Protein AF-A0A7S3NLR6-F1 (afdb_monomer)

Nearest PDB structures (foldseek):
  8ram-assembly1_Z  TM=8.631E-01  e=6.531E-04  Saccharomyces cerevisiae
  5ohq-assembly1_A  TM=8.967E-01  e=1.302E-03  Homo sapiens
  4s3o-assembly2_C  TM=7.676E-01  e=5.511E-03  Homo sapiens
  7u32-assembly1_K  TM=2.878E-01  e=2.816E-02  Visna/maedi virus EV1 KV1772
  7u32-assembly1_A  TM=2.995E-01  e=1.849E-01  Visna/maedi virus EV1 KV1772

Organism: NCBI:txid44058

Mean predicted aligned error: 12.24 Å

Radius of gyration: 26.41 Å; Cα contacts (8 Å, |Δi|>4): 236; chains: 1; bounding box: 63×28×73 Å

Structure (mmCIF, N/CA/C/O backbone):
data_AF-A0A7S3NLR6-F1
#
_entry.id   AF-A0A7S3NLR6-F1
#
loop_
_atom_site.group_PDB
_atom_site.id
_atom_site.type_symbol
_atom_site.label_atom_id
_atom_site.label_alt_id
_atom_site.label_comp_id
_atom_site.label_asym_id
_atom_site.label_entity_id
_atom_site.label_seq_id
_atom_site.pdbx_PDB_ins_code
_atom_site.Cartn_x
_atom_site.Cartn_y
_atom_site.Cartn_z
_atom_site.occupancy
_atom_site.B_iso_or_equiv
_atom_site.auth_seq_id
_atom_site.auth_comp_id
_atom_site.auth_asym_id
_atom_site.auth_atom_id
_atom_site.pdbx_PDB_model_num
ATOM 1 N N . MET A 1 1 ? -43.670 14.867 8.194 1.00 34.81 1 MET A N 1
ATOM 2 C CA . MET A 1 1 ? -43.257 13.498 7.807 1.00 34.81 1 MET A CA 1
ATOM 3 C C . MET A 1 1 ? -41.740 13.479 7.695 1.00 34.81 1 MET A C 1
ATOM 5 O O . MET A 1 1 ? -41.165 14.482 7.295 1.00 34.81 1 MET A O 1
ATOM 9 N N . LYS A 1 2 ? -41.115 12.433 8.242 1.00 35.78 2 LYS A N 1
ATOM 10 C CA . LYS A 1 2 ? -39.740 12.424 8.762 1.00 35.78 2 LYS A CA 1
ATOM 11 C C . LYS A 1 2 ? -38.680 12.646 7.671 1.00 35.78 2 LYS A C 1
ATOM 13 O O . LYS A 1 2 ? -38.666 11.943 6.669 1.00 35.78 2 LYS A O 1
ATOM 18 N N . ARG A 1 3 ? -37.782 13.602 7.933 1.00 38.69 3 ARG A N 1
ATOM 19 C CA . ARG A 1 3 ? -36.455 13.731 7.317 1.00 38.69 3 ARG A CA 1
ATOM 20 C C . ARG A 1 3 ? -35.653 12.487 7.718 1.00 38.69 3 ARG A C 1
ATOM 22 O O . ARG A 1 3 ? -35.500 12.241 8.912 1.00 38.69 3 ARG A O 1
ATOM 29 N N . CYS A 1 4 ? -35.220 11.683 6.752 1.00 33.06 4 CYS A N 1
ATOM 30 C CA . CYS A 1 4 ? -34.272 10.596 6.983 1.00 33.06 4 CYS A CA 1
ATOM 31 C C . CYS A 1 4 ? -32.870 11.201 6.860 1.00 33.06 4 CYS A C 1
ATOM 33 O O . CYS A 1 4 ? -32.464 11.594 5.768 1.00 33.06 4 CYS A O 1
ATOM 35 N N . GLY A 1 5 ? -32.206 11.390 8.001 1.00 37.22 5 GLY A N 1
ATOM 36 C CA . GLY A 1 5 ? -30.843 11.897 8.077 1.00 37.22 5 GLY A CA 1
ATOM 37 C C . GLY A 1 5 ? -29.868 10.838 7.583 1.00 37.22 5 GLY A C 1
ATOM 38 O O . GLY A 1 5 ? -29.591 9.875 8.290 1.00 37.22 5 GLY A O 1
ATOM 39 N N . ILE A 1 6 ? -29.367 11.036 6.370 1.00 37.72 6 ILE A N 1
ATOM 40 C CA . ILE A 1 6 ? -28.131 10.423 5.888 1.00 37.72 6 ILE A CA 1
ATOM 41 C C . ILE A 1 6 ? -27.068 11.511 6.057 1.00 37.72 6 ILE A C 1
ATOM 43 O O . ILE A 1 6 ? -26.684 12.171 5.097 1.00 37.72 6 ILE A O 1
ATOM 47 N N . GLU A 1 7 ? -26.699 11.815 7.300 1.00 44.97 7 GLU A N 1
ATOM 48 C CA . GLU A 1 7 ? -25.748 12.888 7.593 1.00 44.97 7 GLU A CA 1
ATOM 49 C C . GLU A 1 7 ? -24.458 12.300 8.194 1.00 44.97 7 GLU A C 1
ATOM 51 O O . GLU A 1 7 ? -24.465 11.541 9.161 1.00 44.97 7 GLU A O 1
ATOM 56 N N . GLU A 1 8 ? -23.347 12.645 7.537 1.00 38.84 8 GLU A N 1
ATOM 57 C CA . GLU A 1 8 ? -21.949 12.636 8.002 1.00 38.84 8 GLU A CA 1
ATOM 58 C C . GLU A 1 8 ? -21.138 11.327 8.040 1.00 38.84 8 GLU A C 1
ATOM 60 O O . GLU A 1 8 ? -19.919 11.395 7.861 1.00 38.84 8 GLU A O 1
ATOM 65 N N . HIS A 1 9 ? -21.738 10.141 8.177 1.00 38.69 9 HIS A N 1
ATOM 66 C CA . HIS A 1 9 ? -20.946 8.907 8.362 1.00 38.69 9 HIS A CA 1
ATOM 67 C C . HIS A 1 9 ? -20.197 8.392 7.109 1.00 38.69 9 HIS A C 1
ATOM 69 O O . HIS A 1 9 ? -19.138 7.775 7.248 1.00 3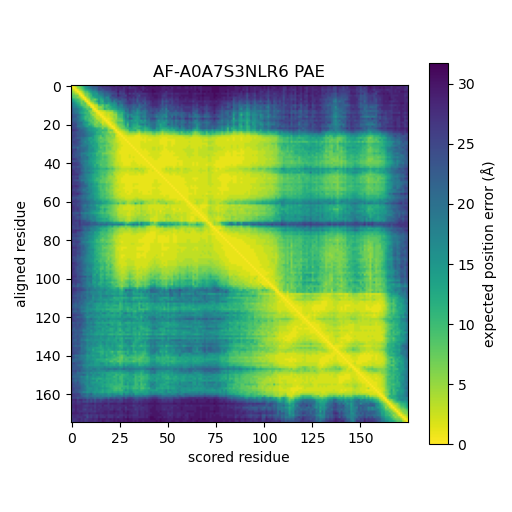8.69 9 HIS A O 1
ATOM 75 N N . ASP A 1 10 ? -20.676 8.697 5.899 1.00 42.94 10 ASP A N 1
ATOM 76 C CA . ASP A 1 10 ? -20.043 8.255 4.641 1.00 42.94 10 ASP A CA 1
ATOM 77 C C . ASP A 1 10 ? -18.891 9.163 4.183 1.00 42.94 10 ASP A C 1
ATOM 79 O O . ASP A 1 10 ? -17.948 8.717 3.524 1.00 42.94 10 ASP A O 1
ATOM 83 N N . ALA A 1 11 ? -18.912 10.444 4.556 1.00 38.03 11 ALA A N 1
ATOM 84 C CA . ALA A 1 11 ? -17.967 11.431 4.035 1.00 38.03 11 ALA A CA 1
ATOM 85 C C . ALA A 1 11 ? -16.527 11.202 4.533 1.00 38.03 11 ALA A C 1
ATOM 87 O O . ALA A 1 11 ? -15.569 11.421 3.789 1.00 38.03 11 ALA A O 1
ATOM 88 N N . VAL A 1 12 ? -16.362 10.727 5.773 1.00 42.94 12 VAL A N 1
ATOM 89 C CA . VAL A 1 12 ? -15.044 10.445 6.372 1.00 42.94 12 VAL A CA 1
ATOM 90 C C . VAL A 1 12 ? -14.410 9.196 5.749 1.00 42.94 12 VAL A C 1
ATOM 92 O O . VAL A 1 12 ? -13.220 9.206 5.423 1.00 42.94 12 VAL A O 1
ATOM 95 N N . SER A 1 13 ? -15.212 8.156 5.503 1.00 48.19 13 SER A N 1
ATOM 96 C CA . SER A 1 13 ? -14.786 6.915 4.844 1.00 48.19 13 SER A CA 1
ATOM 97 C C . SER A 1 13 ? -14.392 7.160 3.387 1.00 48.19 13 SER A C 1
ATOM 99 O O . SER A 1 13 ? -13.323 6.729 2.959 1.00 48.19 13 SER A O 1
ATOM 101 N N . VAL A 1 14 ? -15.186 7.940 2.645 1.00 44.66 14 VAL A N 1
ATOM 102 C CA . VAL A 1 14 ? -14.878 8.313 1.254 1.00 44.66 14 VAL A CA 1
ATOM 103 C C . VAL A 1 14 ? -13.650 9.217 1.168 1.00 44.66 14 VAL A C 1
ATOM 105 O O . VAL A 1 14 ? -12.854 9.066 0.246 1.00 44.66 14 VAL A O 1
ATOM 108 N N . LYS A 1 15 ? -13.439 10.128 2.127 1.00 46.44 15 LYS A N 1
ATOM 109 C CA . LYS A 1 15 ? -12.246 10.988 2.158 1.00 46.44 15 LYS A CA 1
ATOM 110 C C . LYS A 1 15 ? -10.967 10.173 2.355 1.00 46.44 15 LYS A C 1
ATOM 112 O O . LYS A 1 15 ? -9.999 10.393 1.634 1.00 46.44 15 LYS A O 1
ATOM 117 N N . ARG A 1 16 ? -10.976 9.203 3.274 1.00 57.06 16 ARG A N 1
ATOM 118 C CA . ARG A 1 16 ? -9.832 8.308 3.507 1.00 57.06 16 ARG A CA 1
ATOM 119 C C . ARG A 1 16 ? -9.604 7.363 2.327 1.00 57.06 16 ARG A C 1
ATOM 121 O O . ARG A 1 16 ? -8.461 7.164 1.939 1.00 57.06 16 ARG A O 1
ATOM 128 N N . LEU A 1 17 ? -10.674 6.851 1.717 1.00 51.69 17 LEU A N 1
ATOM 129 C CA . LEU A 1 17 ? -10.594 6.031 0.505 1.00 51.69 17 LEU A CA 1
ATOM 130 C C . LEU A 1 17 ? -10.059 6.819 -0.691 1.00 51.69 17 LEU A C 1
ATOM 132 O O . LEU A 1 17 ? -9.190 6.308 -1.377 1.00 51.69 17 LEU A O 1
ATOM 136 N N . LYS A 1 18 ? -10.498 8.066 -0.908 1.00 45.72 18 LYS A N 1
ATOM 137 C CA . LYS A 1 18 ? -9.928 8.947 -1.941 1.00 45.72 18 LYS A CA 1
ATOM 138 C C . LYS A 1 18 ? -8.452 9.216 -1.699 1.00 45.72 18 LYS A C 1
ATOM 140 O O . LYS A 1 18 ? -7.670 9.120 -2.628 1.00 45.72 18 LYS A O 1
ATOM 145 N N . GLN A 1 19 ? -8.071 9.490 -0.456 1.00 53.62 19 GLN A N 1
ATOM 146 C CA . GLN A 1 19 ? -6.683 9.778 -0.113 1.00 53.62 19 GLN A CA 1
ATOM 147 C C . GLN A 1 19 ? -5.784 8.538 -0.250 1.00 53.62 19 GLN A C 1
ATOM 149 O O . GLN A 1 19 ? -4.634 8.670 -0.644 1.00 53.62 19 GLN A O 1
ATOM 154 N N . ILE A 1 20 ? -6.302 7.334 0.012 1.00 55.25 20 ILE A N 1
ATOM 155 C CA . ILE A 1 20 ? -5.611 6.069 -0.278 1.00 55.25 20 ILE A CA 1
ATOM 156 C C . ILE A 1 20 ? -5.536 5.848 -1.796 1.00 55.25 20 ILE A C 1
ATOM 158 O O . ILE A 1 20 ? -4.455 5.607 -2.318 1.00 55.25 20 ILE A O 1
ATOM 162 N N . LEU A 1 21 ? -6.648 6.003 -2.517 1.00 53.03 21 LEU A N 1
ATOM 163 C CA . LEU A 1 21 ? -6.750 5.760 -3.959 1.00 53.03 21 LEU A CA 1
ATOM 164 C C . LEU A 1 21 ? -5.872 6.715 -4.787 1.00 53.03 21 LEU A C 1
ATOM 166 O O . LEU A 1 21 ? -5.204 6.271 -5.712 1.00 53.03 21 LEU A O 1
ATOM 170 N N . GLU A 1 22 ? -5.802 7.994 -4.408 1.00 52.78 22 GLU A N 1
ATOM 171 C CA . GLU A 1 22 ? -4.945 9.003 -5.052 1.00 52.78 22 GLU A CA 1
ATOM 172 C C . GLU A 1 22 ? -3.448 8.662 -4.945 1.00 52.78 22 GLU A C 1
ATOM 174 O O . GLU A 1 22 ? -2.672 9.046 -5.816 1.00 52.78 22 GLU A O 1
ATOM 179 N N . HIS A 1 23 ? -3.035 7.917 -3.913 1.00 61.50 23 HIS A N 1
ATOM 180 C CA . HIS A 1 23 ? -1.649 7.464 -3.755 1.00 61.50 23 HIS A CA 1
ATOM 181 C C . HIS A 1 23 ? -1.399 6.078 -4.368 1.00 61.50 23 HIS A C 1
ATOM 183 O O . HIS A 1 23 ? -0.262 5.794 -4.743 1.00 61.50 23 HIS A O 1
ATOM 189 N N . VAL A 1 24 ? -2.430 5.237 -4.516 1.00 67.81 24 VAL A N 1
ATOM 190 C CA . VAL A 1 24 ? -2.313 3.884 -5.095 1.00 67.81 24 VAL A CA 1
ATOM 191 C C . VAL A 1 24 ? -1.845 3.939 -6.550 1.00 67.81 24 VAL A C 1
ATOM 193 O O . VAL A 1 24 ? -0.915 3.220 -6.910 1.00 67.81 24 VAL A O 1
ATOM 196 N N . ASP A 1 25 ? -2.387 4.844 -7.367 1.00 75.25 25 ASP A N 1
ATOM 197 C CA . ASP A 1 25 ? -1.976 4.952 -8.776 1.00 75.25 25 ASP A CA 1
ATOM 198 C C . ASP A 1 25 ? -0.495 5.341 -8.925 1.00 75.25 25 ASP A C 1
ATOM 200 O O . ASP A 1 25 ? 0.168 4.923 -9.871 1.00 75.25 25 ASP A O 1
ATOM 204 N N . SER A 1 26 ? 0.056 6.104 -7.973 1.00 83.06 26 SER A N 1
ATOM 205 C CA . SER A 1 26 ? 1.460 6.540 -8.010 1.00 83.06 26 SER A CA 1
ATOM 206 C C . SER A 1 26 ? 2.473 5.451 -7.635 1.00 83.06 26 SER A C 1
ATOM 208 O O . SER A 1 26 ? 3.660 5.593 -7.930 1.00 83.06 26 SER A O 1
ATOM 210 N N . ILE A 1 27 ? 2.015 4.369 -6.998 1.00 91.00 27 ILE A N 1
ATOM 211 C CA . ILE A 1 27 ? 2.860 3.248 -6.560 1.00 91.00 27 ILE A CA 1
ATOM 212 C C . ILE A 1 27 ? 2.636 1.977 -7.385 1.00 91.00 27 ILE A C 1
ATOM 214 O O . ILE A 1 27 ? 3.406 1.026 -7.258 1.00 91.00 27 ILE A O 1
ATOM 218 N N . CYS A 1 28 ? 1.607 1.953 -8.232 1.00 93.06 28 CYS A N 1
ATOM 219 C CA . CYS A 1 28 ? 1.310 0.838 -9.119 1.00 93.06 28 CYS A CA 1
ATOM 220 C C . CYS A 1 28 ? 2.047 0.957 -10.458 1.00 93.06 28 CYS A C 1
ATOM 222 O O . CYS A 1 28 ? 2.151 2.029 -11.051 1.00 93.06 28 CYS A O 1
ATOM 224 N N . CYS A 1 29 ? 2.532 -0.173 -10.963 1.00 94.69 29 CYS A N 1
ATOM 225 C CA . CYS A 1 29 ? 3.150 -0.272 -12.274 1.00 94.69 29 CYS A CA 1
ATOM 226 C C . CYS A 1 29 ? 2.086 -0.055 -13.366 1.00 94.69 29 CYS A C 1
ATOM 228 O O . CYS A 1 29 ? 1.087 -0.778 -13.382 1.00 94.69 29 CYS A O 1
ATOM 230 N N . PRO A 1 30 ? 2.292 0.858 -14.333 1.00 93.38 30 PRO A N 1
ATOM 231 C CA . PRO A 1 30 ? 1.335 1.079 -15.420 1.00 93.38 30 PRO A CA 1
ATOM 232 C C . PRO A 1 30 ? 1.109 -0.136 -16.336 1.00 93.38 30 PRO A C 1
ATOM 234 O O . PRO A 1 30 ? 0.106 -0.178 -17.042 1.00 93.38 30 PRO A O 1
ATOM 237 N N . ILE A 1 31 ? 2.036 -1.104 -16.352 1.00 94.31 31 ILE A N 1
ATOM 238 C CA . ILE A 1 31 ? 1.936 -2.322 -17.173 1.00 94.31 31 ILE A CA 1
ATOM 239 C C . ILE A 1 31 ? 1.090 -3.388 -16.464 1.00 94.31 31 ILE A C 1
ATOM 241 O O . ILE A 1 31 ? 0.180 -3.950 -17.069 1.00 94.31 31 ILE A O 1
ATOM 245 N N . THR A 1 32 ? 1.380 -3.676 -15.193 1.00 93.38 32 THR A N 1
ATOM 246 C CA . THR A 1 32 ? 0.754 -4.790 -14.452 1.00 93.38 32 THR A CA 1
ATOM 247 C C . THR A 1 32 ? -0.395 -4.367 -13.551 1.00 93.38 32 THR A C 1
ATOM 249 O O . THR A 1 32 ? -1.157 -5.217 -13.088 1.00 93.38 32 THR A O 1
ATOM 252 N N . LEU A 1 33 ? -0.526 -3.065 -13.288 1.00 92.31 33 LEU A N 1
ATOM 253 C CA . LEU A 1 33 ? -1.468 -2.490 -12.328 1.00 92.31 33 LEU A CA 1
ATOM 254 C C . LEU A 1 33 ? -1.278 -3.036 -10.900 1.00 92.31 33 LEU A C 1
ATOM 256 O O . LEU A 1 33 ? -2.200 -2.995 -10.090 1.00 92.31 33 LEU A O 1
ATOM 260 N N . GLN A 1 34 ? -0.087 -3.563 -10.597 1.00 92.44 34 GLN A N 1
ATOM 261 C CA . GLN A 1 34 ? 0.310 -4.050 -9.274 1.00 92.44 34 GLN A CA 1
ATOM 262 C C . GLN A 1 34 ? 1.277 -3.069 -8.609 1.00 92.44 34 GLN A C 1
ATOM 264 O O . GLN A 1 34 ? 1.987 -2.339 -9.299 1.00 92.44 34 GLN A O 1
ATOM 269 N N . VAL A 1 35 ? 1.334 -3.075 -7.275 1.00 92.75 35 VAL A N 1
ATOM 270 C CA . VAL A 1 35 ? 2.298 -2.271 -6.505 1.00 92.75 35 VAL A CA 1
ATOM 271 C C . VAL A 1 35 ? 3.727 -2.634 -6.914 1.00 92.75 35 VAL A C 1
ATOM 273 O O . VAL A 1 35 ? 4.090 -3.810 -6.913 1.00 92.75 35 VAL A O 1
ATOM 276 N N . MET A 1 36 ? 4.533 -1.624 -7.243 1.00 95.31 36 MET A N 1
ATOM 277 C CA . MET A 1 36 ? 5.928 -1.802 -7.644 1.00 95.31 36 MET A CA 1
ATOM 278 C C . MET A 1 36 ? 6.791 -2.237 -6.458 1.00 95.31 36 MET A C 1
ATOM 280 O O . MET A 1 36 ? 6.765 -1.623 -5.392 1.00 95.31 36 MET A O 1
ATOM 284 N N . ARG A 1 37 ? 7.608 -3.262 -6.664 1.00 95.56 37 ARG A N 1
ATOM 285 C CA . ARG A 1 37 ? 8.645 -3.721 -5.743 1.00 95.56 37 ARG A CA 1
ATOM 286 C C . ARG A 1 37 ? 9.995 -3.095 -6.067 1.00 95.56 37 ARG A C 1
ATOM 288 O O . ARG A 1 37 ? 10.687 -2.665 -5.144 1.00 95.56 37 ARG A O 1
ATOM 295 N N . ASP A 1 38 ? 10.362 -3.016 -7.345 1.00 97.81 38 ASP A N 1
ATOM 296 C CA . ASP A 1 38 ? 11.586 -2.339 -7.781 1.00 97.81 38 ASP A CA 1
ATOM 297 C C . ASP A 1 38 ? 11.293 -1.260 -8.836 1.00 97.81 38 ASP A C 1
ATOM 299 O O . ASP A 1 38 ? 11.522 -1.456 -10.032 1.00 97.81 38 ASP A O 1
ATOM 303 N N . PRO A 1 39 ? 10.770 -0.097 -8.405 1.00 97.81 39 PRO A N 1
ATOM 304 C CA . PRO A 1 39 ? 10.386 0.967 -9.317 1.00 97.81 39 PRO A CA 1
ATOM 305 C C . PRO A 1 39 ? 11.596 1.550 -10.064 1.00 97.81 39 PRO A C 1
ATOM 307 O O . PRO A 1 39 ? 12.571 2.010 -9.457 1.00 97.81 39 PRO A O 1
ATOM 310 N N . VAL A 1 40 ? 11.506 1.608 -11.392 1.00 98.25 40 VAL A N 1
ATOM 311 C CA . VAL A 1 40 ? 12.506 2.203 -12.292 1.00 98.25 40 VAL A CA 1
ATOM 312 C C . VAL A 1 40 ? 11.874 3.219 -13.232 1.00 98.25 40 VAL A C 1
ATOM 314 O O . VAL A 1 40 ? 10.775 3.010 -13.734 1.00 98.25 40 VAL A O 1
ATOM 317 N N . VAL A 1 41 ? 12.579 4.318 -13.487 1.00 97.38 41 VAL A N 1
ATOM 318 C CA . VAL A 1 41 ? 12.182 5.350 -14.446 1.00 97.38 41 VAL A CA 1
ATOM 319 C C . VAL A 1 41 ? 12.724 5.006 -15.826 1.00 97.38 41 VAL A C 1
ATOM 321 O O . VAL A 1 41 ? 13.944 4.912 -15.994 1.00 97.38 41 VAL A O 1
ATOM 324 N N . LEU A 1 42 ? 11.839 4.891 -16.814 1.00 96.56 42 LEU A N 1
ATOM 325 C CA . LEU A 1 42 ? 12.218 4.856 -18.224 1.00 96.56 42 LEU A CA 1
ATOM 326 C C . LEU A 1 42 ? 12.527 6.280 -18.698 1.00 96.56 42 LEU A C 1
ATOM 328 O O . LEU A 1 42 ? 11.666 7.154 -18.635 1.00 96.56 42 LEU A O 1
ATOM 332 N N . GLN A 1 43 ? 13.748 6.536 -19.170 1.00 95.62 43 GLN A N 1
ATOM 333 C CA . GLN A 1 43 ? 14.151 7.898 -19.554 1.00 95.62 43 GLN A CA 1
ATOM 334 C C . GLN A 1 43 ? 13.347 8.451 -20.741 1.00 95.62 43 GLN A C 1
ATOM 336 O O . GLN A 1 43 ? 13.070 9.647 -20.772 1.00 95.62 43 GLN A O 1
ATOM 341 N N . GLY A 1 44 ? 12.931 7.598 -21.682 1.00 93.06 44 GLY A N 1
ATOM 342 C CA . GLY A 1 44 ? 12.225 8.028 -22.893 1.00 93.06 44 GLY A CA 1
ATOM 343 C C . GLY A 1 44 ? 10.805 8.558 -22.670 1.00 93.06 44 GLY A C 1
ATOM 344 O O . GLY A 1 44 ? 10.291 9.267 -23.527 1.00 93.06 44 GLY A O 1
ATOM 345 N N . ASP A 1 45 ? 10.166 8.261 -21.534 1.00 93.00 45 ASP A N 1
ATOM 346 C CA . ASP A 1 45 ? 8.852 8.831 -21.189 1.00 93.00 45 ASP A CA 1
ATOM 347 C C . ASP A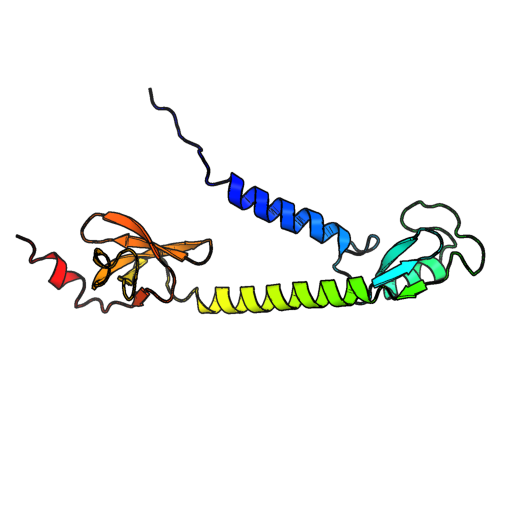 1 45 ? 8.767 9.424 -19.771 1.00 93.00 45 ASP A C 1
ATOM 349 O O . ASP A 1 45 ? 7.743 10.008 -19.405 1.00 93.00 45 ASP A O 1
ATOM 353 N N . GLY A 1 46 ? 9.830 9.295 -18.972 1.00 93.44 46 GLY A N 1
ATOM 354 C CA . GLY A 1 46 ? 9.909 9.792 -17.600 1.00 93.44 46 GLY A CA 1
ATOM 355 C C . GLY A 1 46 ? 8.998 9.062 -16.610 1.00 93.44 46 GLY A C 1
ATOM 356 O O . GLY A 1 46 ? 8.833 9.530 -15.480 1.00 93.44 46 GLY A O 1
ATOM 357 N N . ARG A 1 47 ? 8.380 7.941 -16.998 1.00 94.81 47 ARG A N 1
ATOM 358 C CA . ARG A 1 47 ? 7.453 7.193 -16.141 1.00 94.81 47 ARG A CA 1
ATOM 359 C C . ARG A 1 47 ? 8.156 6.104 -15.365 1.00 94.81 47 ARG A C 1
ATOM 361 O O . ARG A 1 47 ? 9.188 5.581 -15.776 1.00 94.81 47 ARG A O 1
ATOM 368 N N . THR A 1 48 ? 7.567 5.778 -14.218 1.00 96.62 48 THR A N 1
ATOM 369 C CA . THR A 1 48 ? 8.059 4.714 -13.349 1.00 96.62 48 THR A CA 1
ATOM 370 C C . THR A 1 48 ? 7.278 3.427 -13.591 1.00 96.62 48 THR A C 1
ATOM 372 O O . THR A 1 48 ? 6.052 3.457 -13.700 1.00 96.62 48 THR A O 1
ATOM 375 N N . TYR A 1 49 ? 7.997 2.316 -13.671 1.00 97.00 49 TYR A N 1
ATOM 376 C CA . TYR A 1 49 ? 7.475 0.977 -13.908 1.00 97.00 49 TYR A C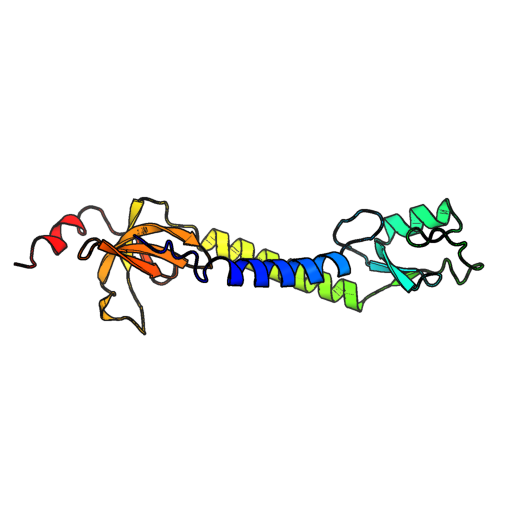A 1
ATOM 377 C C . TYR A 1 49 ? 8.127 -0.012 -12.943 1.00 97.00 49 TYR A C 1
ATOM 379 O O . TYR A 1 49 ? 9.172 0.279 -12.363 1.00 97.00 49 TYR A O 1
ATOM 387 N N . GLU A 1 50 ? 7.542 -1.197 -12.813 1.00 98.12 50 GLU A N 1
ATOM 388 C CA . GLU A 1 50 ? 8.251 -2.346 -12.253 1.00 98.12 50 GLU A CA 1
ATOM 389 C C . GLU A 1 50 ? 9.394 -2.753 -13.190 1.00 98.12 50 GLU A C 1
ATOM 391 O O . GLU A 1 50 ? 9.204 -2.793 -14.412 1.00 98.12 50 GLU A O 1
ATOM 396 N N . ARG A 1 51 ? 10.571 -3.056 -12.628 1.00 98.31 51 ARG A N 1
ATOM 397 C CA . ARG A 1 51 ? 11.782 -3.350 -13.403 1.00 98.31 51 ARG A CA 1
ATOM 398 C C . ARG A 1 51 ? 11.573 -4.506 -14.369 1.00 98.31 51 ARG A C 1
ATOM 400 O O . ARG A 1 51 ? 11.834 -4.353 -15.560 1.00 98.31 51 ARG A O 1
ATOM 407 N N . GLU A 1 52 ? 11.118 -5.644 -13.858 1.00 98.06 52 GLU A N 1
ATOM 408 C CA . GLU A 1 52 ? 11.018 -6.879 -14.644 1.00 98.06 52 GLU A CA 1
ATOM 409 C C . GLU A 1 52 ? 10.083 -6.696 -15.851 1.00 98.06 52 GLU A C 1
ATOM 411 O O . GLU A 1 52 ? 10.385 -7.137 -16.963 1.00 98.06 52 GLU A O 1
ATOM 416 N N . ASP A 1 53 ? 8.979 -5.972 -15.655 1.00 98.06 53 ASP A N 1
ATOM 417 C CA . ASP A 1 53 ? 7.980 -5.724 -16.692 1.00 98.06 53 ASP A CA 1
ATOM 418 C C . ASP A 1 53 ? 8.478 -4.764 -17.773 1.00 98.06 53 ASP A C 1
ATOM 420 O O . ASP A 1 53 ? 8.271 -5.009 -18.968 1.00 98.06 53 ASP A O 1
ATOM 424 N N . ILE A 1 54 ? 9.143 -3.670 -17.382 1.00 97.38 54 ILE A N 1
ATOM 425 C CA . ILE A 1 54 ? 9.638 -2.703 -18.365 1.00 97.38 54 ILE A CA 1
ATOM 426 C C . ILE A 1 54 ? 10.850 -3.236 -19.125 1.00 97.38 54 ILE A C 1
ATOM 428 O O . ILE A 1 54 ? 10.930 -3.022 -20.334 1.00 97.38 54 ILE A O 1
ATOM 432 N N . GLU A 1 55 ? 11.736 -3.994 -18.471 1.00 96.81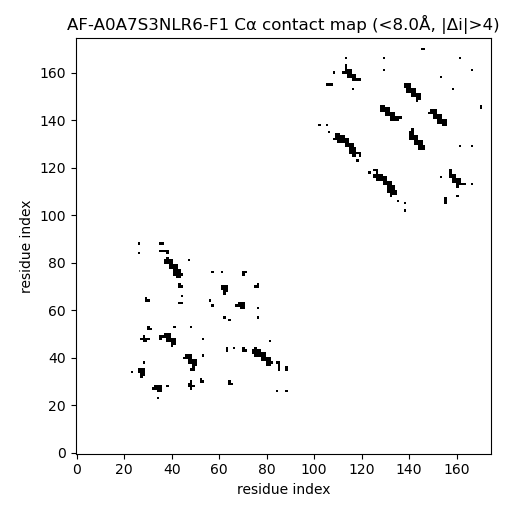 55 GLU A N 1
ATOM 433 C CA . GLU A 1 55 ? 12.853 -4.688 -19.124 1.00 96.81 55 GLU A CA 1
ATOM 434 C C . GLU A 1 55 ? 12.332 -5.682 -20.171 1.00 96.81 55 GLU A C 1
ATOM 436 O O . GLU A 1 55 ? 12.785 -5.683 -21.320 1.00 96.81 55 GLU A O 1
ATOM 441 N N . ALA A 1 56 ? 11.309 -6.470 -19.823 1.00 96.69 56 ALA A N 1
ATOM 442 C CA . ALA A 1 56 ? 10.668 -7.394 -20.755 1.00 96.69 56 ALA A CA 1
ATOM 443 C C . ALA A 1 56 ? 9.973 -6.680 -21.928 1.00 96.69 56 ALA A C 1
ATOM 445 O O . ALA A 1 56 ? 9.932 -7.219 -23.042 1.00 96.69 56 ALA A O 1
ATOM 446 N N . TRP A 1 57 ? 9.416 -5.487 -21.699 1.00 96.00 57 TRP A N 1
ATOM 447 C CA . TRP A 1 57 ? 8.780 -4.685 -22.741 1.00 96.00 57 TRP A CA 1
ATOM 448 C C . TRP A 1 57 ? 9.802 -4.116 -23.726 1.00 96.00 57 TRP A C 1
ATOM 450 O O . TRP A 1 57 ? 9.675 -4.362 -24.929 1.00 96.00 57 TRP A O 1
ATOM 460 N N . ILE A 1 58 ? 10.831 -3.409 -23.242 1.00 94.25 58 ILE A N 1
ATOM 461 C CA . ILE A 1 58 ? 11.822 -2.747 -24.109 1.00 94.25 58 ILE A CA 1
ATOM 462 C C . ILE A 1 58 ? 12.715 -3.743 -24.860 1.00 94.25 58 ILE A C 1
ATOM 464 O O . ILE A 1 58 ? 13.218 -3.433 -25.939 1.00 94.25 58 ILE A O 1
ATOM 468 N N . ALA A 1 59 ? 12.860 -4.970 -24.344 1.00 93.31 59 ALA A N 1
ATOM 469 C CA . ALA A 1 59 ? 13.512 -6.067 -25.058 1.00 93.31 59 ALA A CA 1
ATOM 470 C C . ALA A 1 59 ? 12.730 -6.525 -26.305 1.00 93.31 59 ALA A C 1
ATOM 472 O O . ALA A 1 59 ? 13.311 -7.097 -27.227 1.00 93.31 59 ALA A O 1
ATOM 473 N N . LYS A 1 60 ? 11.409 -6.300 -26.337 1.00 93.06 60 LYS A N 1
ATOM 474 C CA . LYS A 1 60 ? 10.515 -6.728 -27.427 1.00 93.06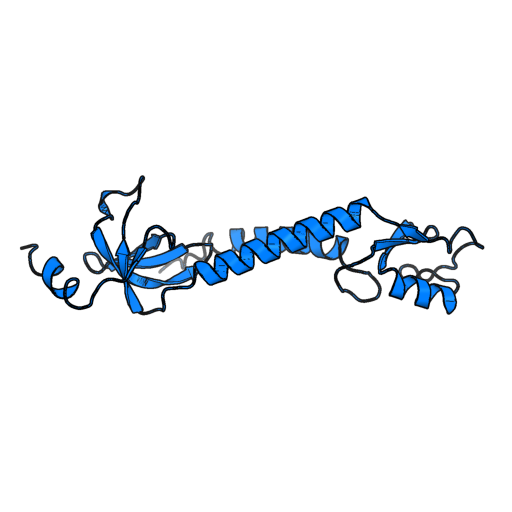 60 LYS A CA 1
ATOM 475 C C . LYS A 1 60 ? 10.046 -5.574 -28.309 1.00 93.06 60 LYS A C 1
ATOM 477 O O . LYS A 1 60 ? 9.691 -5.805 -29.463 1.00 93.06 60 LYS A O 1
ATOM 482 N N . LYS A 1 61 ? 9.972 -4.359 -27.765 1.00 90.94 61 LYS A N 1
ATOM 483 C CA . LYS A 1 61 ? 9.387 -3.180 -28.409 1.00 90.94 61 LYS A CA 1
ATOM 484 C C . LYS A 1 61 ? 10.255 -1.956 -28.156 1.00 90.94 61 LYS A C 1
ATOM 486 O O . LYS A 1 61 ? 10.607 -1.676 -27.020 1.00 90.94 61 LYS A O 1
ATOM 491 N N . ALA A 1 62 ? 10.512 -1.169 -29.192 1.00 88.38 62 ALA A N 1
ATOM 492 C CA . ALA A 1 62 ? 11.212 0.110 -29.073 1.00 88.38 62 ALA A CA 1
ATOM 493 C C . ALA A 1 62 ? 10.245 1.281 -28.804 1.00 88.38 62 ALA A C 1
ATOM 495 O O . ALA A 1 62 ? 10.448 2.374 -29.312 1.00 88.38 62 ALA A O 1
ATOM 496 N N . THR A 1 63 ? 9.162 1.058 -28.054 1.00 93.56 63 THR A N 1
ATOM 497 C CA . THR A 1 63 ? 8.115 2.066 -27.809 1.00 93.56 63 THR A CA 1
ATOM 498 C C . THR A 1 63 ? 7.815 2.203 -26.323 1.00 93.56 63 THR A C 1
ATOM 500 O O . THR A 1 63 ? 7.963 1.237 -25.580 1.00 93.56 63 THR A O 1
ATOM 503 N N . SER A 1 64 ? 7.323 3.354 -25.872 1.00 92.62 64 SER A N 1
ATOM 504 C CA . SER A 1 64 ? 6.793 3.507 -24.512 1.00 92.62 64 SER A CA 1
ATOM 505 C C . SER A 1 64 ? 5.544 2.625 -24.328 1.00 92.62 64 SER A C 1
ATOM 507 O O . SER A 1 64 ? 4.664 2.636 -25.197 1.00 92.62 64 SER A O 1
ATOM 509 N N . PRO A 1 65 ? 5.410 1.885 -23.211 1.00 92.25 65 PRO A N 1
ATOM 510 C CA . PRO A 1 65 ? 4.172 1.178 -22.878 1.00 92.25 65 PRO A CA 1
ATOM 511 C C . PRO A 1 65 ? 2.992 2.118 -22.626 1.00 92.25 65 PRO A C 1
ATOM 513 O O . PRO A 1 65 ? 1.845 1.717 -22.804 1.00 92.25 65 PRO A O 1
ATOM 516 N N . TYR A 1 66 ? 3.268 3.353 -22.200 1.00 90.69 66 TYR A N 1
ATOM 517 C CA . TYR A 1 66 ? 2.241 4.316 -21.824 1.00 90.69 66 TYR A CA 1
ATOM 518 C C . TYR A 1 66 ? 1.773 5.173 -23.000 1.00 90.69 66 TYR A C 1
ATOM 520 O O . TYR A 1 66 ? 0.573 5.339 -23.201 1.00 90.69 66 TYR A O 1
ATOM 528 N N . THR A 1 67 ? 2.704 5.738 -23.774 1.00 89.00 67 THR A N 1
ATOM 529 C CA . THR A 1 67 ? 2.354 6.637 -24.888 1.00 89.00 67 THR A CA 1
ATOM 530 C C . THR A 1 67 ? 2.267 5.919 -26.231 1.00 89.00 67 THR A C 1
ATOM 532 O O . THR A 1 67 ? 1.664 6.447 -27.161 1.00 89.00 67 THR A O 1
ATOM 535 N N . GLY A 1 68 ? 2.885 4.740 -26.363 1.00 91.00 68 GLY A N 1
ATOM 536 C CA . GLY A 1 68 ? 3.031 4.039 -27.641 1.00 91.00 68 GLY A CA 1
ATOM 537 C C . GLY A 1 68 ? 4.010 4.701 -28.618 1.00 91.00 68 GLY A C 1
ATOM 538 O O . GLY A 1 68 ? 4.203 4.176 -29.711 1.00 91.00 68 GLY A O 1
ATOM 539 N N . LEU A 1 69 ? 4.630 5.825 -28.244 1.00 91.12 69 LEU A N 1
ATOM 540 C CA . LEU A 1 69 ? 5.620 6.518 -29.068 1.00 91.12 69 LEU A CA 1
ATOM 541 C C . LEU A 1 69 ? 6.941 5.749 -29.080 1.00 91.12 69 LEU A C 1
ATOM 543 O O . LEU A 1 69 ? 7.263 5.066 -28.106 1.00 91.12 69 LEU A O 1
ATOM 547 N N . GLU A 1 70 ? 7.697 5.864 -30.171 1.00 92.31 70 GLU A N 1
ATOM 548 C CA . GLU A 1 70 ? 9.047 5.303 -30.253 1.00 92.31 70 GLU A CA 1
ATOM 549 C C . GLU A 1 70 ? 9.951 5.914 -29.175 1.00 92.31 70 GLU A C 1
ATOM 551 O O . GLU A 1 70 ? 9.863 7.101 -28.864 1.00 92.31 70 GLU A O 1
ATOM 556 N N . LEU A 1 71 ? 10.778 5.069 -28.565 1.00 89.69 71 LEU A N 1
ATOM 557 C CA . LEU A 1 71 ? 11.796 5.477 -27.609 1.00 89.69 71 LEU A CA 1
ATOM 558 C C . LEU A 1 71 ? 13.060 5.811 -28.396 1.00 89.69 71 LEU A C 1
ATOM 560 O O . LEU A 1 71 ? 13.573 4.954 -29.119 1.00 89.69 71 LEU A O 1
ATOM 564 N N . ASP A 1 72 ? 13.555 7.037 -28.235 1.00 79.50 72 ASP A N 1
ATOM 565 C CA . ASP A 1 72 ? 14.823 7.471 -28.819 1.00 79.50 72 ASP A CA 1
ATOM 566 C C . ASP A 1 72 ? 15.969 6.529 -28.404 1.00 79.50 72 ASP A C 1
ATOM 568 O O . ASP A 1 72 ? 16.033 6.115 -27.247 1.00 79.50 72 ASP A O 1
ATOM 572 N N . ASP A 1 73 ? 16.843 6.201 -29.362 1.00 76.62 73 ASP A N 1
ATOM 573 C CA . ASP A 1 73 ? 18.090 5.419 -29.269 1.00 76.62 73 ASP A CA 1
ATOM 574 C C . ASP A 1 73 ? 18.351 4.587 -27.980 1.00 76.62 73 ASP A C 1
ATOM 576 O O . ASP A 1 73 ? 17.493 3.833 -27.513 1.00 76.62 73 ASP A O 1
ATOM 580 N N . ASP A 1 74 ? 19.588 4.528 -27.486 1.00 83.81 74 ASP A N 1
ATOM 581 C CA . ASP A 1 74 ? 19.937 3.805 -26.255 1.00 83.81 74 ASP A CA 1
ATOM 582 C C . ASP A 1 74 ? 19.593 4.635 -25.004 1.00 83.81 74 ASP A C 1
ATOM 584 O O . ASP A 1 74 ? 19.346 4.075 -23.929 1.00 83.81 74 ASP A O 1
ATOM 588 N N . PHE A 1 75 ? 19.507 5.965 -25.132 1.00 87.56 75 PHE A N 1
ATOM 589 C CA . PHE A 1 75 ? 19.181 6.846 -24.015 1.00 87.56 75 PHE A CA 1
ATOM 590 C C . PHE A 1 75 ? 17.719 6.693 -23.589 1.00 87.56 75 PHE A C 1
ATOM 592 O O . PHE A 1 75 ? 17.450 6.490 -22.406 1.00 87.56 75 PHE A O 1
ATOM 599 N N . GLY A 1 76 ? 16.768 6.692 -24.527 1.00 89.19 76 GLY A N 1
ATOM 600 C CA . GLY A 1 76 ? 15.339 6.570 -24.217 1.00 89.19 76 GLY A CA 1
ATOM 601 C C . GLY A 1 76 ? 14.961 5.224 -23.592 1.00 89.19 76 GLY A C 1
ATOM 602 O O . GLY A 1 76 ? 14.010 5.149 -22.813 1.00 89.19 76 GLY A O 1
ATOM 603 N N . ARG A 1 77 ? 15.743 4.170 -23.861 1.00 92.25 77 ARG A N 1
ATOM 604 C CA . ARG A 1 77 ? 15.594 2.828 -23.265 1.00 92.25 77 ARG A CA 1
ATOM 605 C C . ARG A 1 77 ? 16.359 2.644 -21.950 1.00 92.25 77 ARG A C 1
ATOM 607 O O . ARG A 1 77 ? 16.296 1.571 -21.354 1.00 92.25 77 ARG A O 1
ATOM 614 N N . THR A 1 78 ? 17.059 3.672 -21.476 1.00 95.12 78 THR A N 1
ATOM 615 C CA . THR A 1 78 ? 17.770 3.616 -20.197 1.00 95.12 78 THR A CA 1
ATOM 616 C C . THR A 1 78 ? 16.780 3.577 -19.032 1.00 95.12 78 THR A C 1
ATOM 618 O O . THR A 1 78 ? 15.812 4.341 -18.984 1.00 95.12 78 THR A O 1
ATOM 621 N N . LEU A 1 79 ? 17.051 2.691 -18.072 1.00 97.06 79 LEU A N 1
ATOM 622 C CA . LEU A 1 79 ? 16.274 2.527 -16.847 1.00 97.06 79 LEU A CA 1
ATOM 623 C C . LEU A 1 79 ? 17.073 3.028 -15.647 1.00 97.06 79 LEU A C 1
ATOM 625 O O . LEU A 1 79 ? 18.151 2.514 -15.344 1.00 97.06 79 LEU A O 1
ATOM 629 N N . THR A 1 80 ? 16.511 3.990 -14.922 1.00 98.00 80 THR A N 1
ATOM 630 C CA . THR A 1 80 ? 17.132 4.554 -13.717 1.00 98.00 80 THR A CA 1
ATOM 631 C C . THR A 1 80 ? 16.340 4.129 -12.482 1.00 98.00 80 THR A C 1
ATOM 633 O O . THR A 1 80 ? 15.134 4.360 -12.444 1.00 98.00 80 THR A O 1
ATOM 636 N N . PRO A 1 8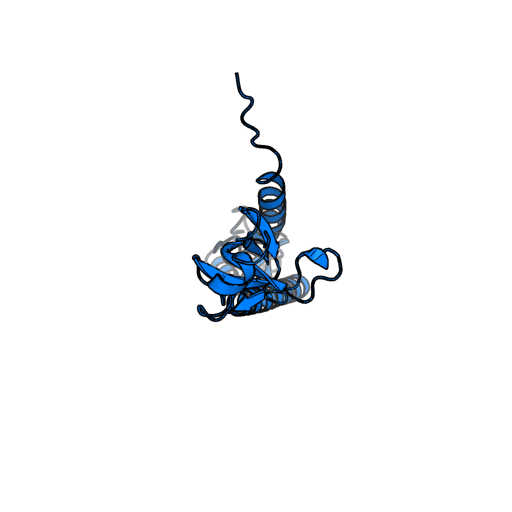1 ? 16.959 3.542 -11.442 1.00 98.25 81 PRO A N 1
ATOM 637 C CA . PRO A 1 81 ? 16.249 3.194 -10.212 1.00 98.25 81 PRO A CA 1
ATOM 638 C C . PRO A 1 81 ? 15.561 4.403 -9.560 1.00 98.25 81 PRO A C 1
ATOM 640 O O . PRO A 1 81 ? 16.202 5.423 -9.305 1.00 98.25 81 PRO A O 1
ATOM 643 N N . ASN A 1 82 ? 14.279 4.269 -9.214 1.00 97.56 82 ASN A N 1
ATOM 644 C CA . ASN A 1 82 ? 13.544 5.262 -8.434 1.00 97.56 82 ASN A CA 1
ATOM 645 C C . ASN A 1 82 ? 13.627 4.921 -6.937 1.00 97.56 82 ASN A C 1
ATOM 647 O O . ASN A 1 82 ? 12.692 4.403 -6.325 1.00 97.56 82 ASN A O 1
ATOM 651 N N . VAL A 1 83 ? 14.790 5.191 -6.339 1.00 97.31 83 VAL A N 1
ATOM 652 C CA . VAL A 1 83 ? 15.090 4.822 -4.942 1.00 97.31 83 VAL A CA 1
ATOM 653 C C . VAL A 1 83 ? 14.139 5.491 -3.946 1.00 97.31 83 VAL A C 1
ATOM 655 O O . VAL A 1 83 ? 13.766 4.878 -2.943 1.00 97.31 83 VAL A O 1
ATOM 658 N N . VAL A 1 84 ? 13.731 6.732 -4.229 1.00 95.44 84 VAL A N 1
ATOM 659 C CA . VAL A 1 84 ? 12.785 7.474 -3.386 1.00 95.44 84 VAL A CA 1
ATOM 660 C C . VAL A 1 84 ? 11.446 6.749 -3.359 1.00 95.44 84 VAL A C 1
ATOM 662 O O . VAL A 1 84 ? 10.980 6.403 -2.276 1.00 95.44 84 VAL A O 1
ATOM 665 N N . LEU A 1 85 ? 10.878 6.431 -4.529 1.00 94.25 85 LEU A N 1
ATOM 666 C CA . LEU A 1 85 ? 9.596 5.733 -4.598 1.00 94.25 85 LEU A CA 1
ATOM 667 C C . LEU A 1 85 ? 9.669 4.343 -3.963 1.00 94.25 85 LEU A C 1
ATOM 669 O O . LEU A 1 85 ? 8.767 3.983 -3.214 1.00 94.25 85 LEU A O 1
ATOM 673 N N . ARG A 1 86 ? 10.758 3.595 -4.184 1.00 95.31 86 ARG A N 1
ATOM 674 C CA . ARG A 1 86 ? 10.957 2.283 -3.548 1.00 95.31 86 ARG A CA 1
ATOM 675 C C . ARG A 1 86 ? 10.879 2.382 -2.024 1.00 95.31 86 ARG A C 1
ATOM 677 O O . ARG A 1 86 ? 10.114 1.658 -1.398 1.00 95.31 86 ARG A O 1
ATOM 684 N N . THR A 1 87 ? 11.604 3.337 -1.444 1.00 93.81 87 THR A N 1
ATOM 685 C CA . THR A 1 87 ? 11.616 3.564 0.011 1.00 93.81 87 THR A CA 1
ATOM 686 C C . THR A 1 87 ? 10.233 3.985 0.524 1.00 93.81 87 THR A C 1
ATOM 688 O O . THR A 1 87 ? 9.791 3.537 1.581 1.00 93.81 87 THR A O 1
ATOM 691 N N . THR A 1 88 ? 9.519 4.827 -0.228 1.00 90.88 88 THR A N 1
ATOM 692 C CA . THR A 1 88 ? 8.150 5.240 0.109 1.00 90.88 88 THR A CA 1
ATOM 693 C C . THR A 1 88 ? 7.184 4.056 0.104 1.00 90.88 88 THR A C 1
ATOM 695 O O . THR A 1 88 ? 6.436 3.888 1.067 1.00 90.88 88 THR A O 1
ATOM 698 N N . ILE A 1 89 ? 7.222 3.212 -0.931 1.00 90.44 89 ILE A N 1
ATOM 699 C CA . ILE A 1 89 ? 6.380 2.012 -1.028 1.00 90.44 89 ILE A CA 1
ATOM 700 C C . ILE A 1 89 ? 6.661 1.072 0.146 1.00 90.44 89 ILE A C 1
ATOM 702 O O . ILE A 1 89 ? 5.731 0.630 0.818 1.00 90.44 89 ILE A O 1
ATOM 706 N N . GLU A 1 90 ? 7.935 0.820 0.449 1.00 90.88 90 GLU A N 1
ATOM 707 C CA . GLU A 1 90 ? 8.336 -0.012 1.586 1.00 90.88 90 GLU A CA 1
ATOM 708 C C . GLU A 1 90 ? 7.804 0.523 2.927 1.00 90.88 90 GLU A C 1
ATOM 710 O O . GLU A 1 90 ? 7.357 -0.265 3.766 1.00 90.88 90 GLU A O 1
ATOM 715 N N . SER A 1 91 ? 7.806 1.846 3.132 1.00 88.50 91 SER A N 1
ATOM 716 C CA . SER A 1 91 ? 7.234 2.472 4.335 1.00 88.50 91 SER A CA 1
ATOM 717 C C . SER A 1 91 ? 5.727 2.246 4.425 1.00 88.50 91 SER A C 1
ATOM 719 O O . SER A 1 91 ? 5.235 1.791 5.456 1.00 88.50 91 SER A O 1
ATOM 721 N N . ILE A 1 92 ? 5.000 2.492 3.331 1.00 85.75 92 ILE A N 1
ATOM 722 C CA . ILE A 1 92 ? 3.541 2.325 3.272 1.00 85.75 92 ILE A CA 1
ATOM 723 C C . ILE A 1 92 ? 3.155 0.873 3.566 1.00 85.75 92 ILE A C 1
ATOM 725 O O . ILE A 1 92 ? 2.269 0.621 4.383 1.00 85.75 92 ILE A O 1
ATOM 729 N N . LEU A 1 93 ? 3.835 -0.091 2.938 1.00 86.06 93 LEU A N 1
ATOM 730 C CA . LEU A 1 93 ? 3.561 -1.515 3.142 1.00 86.06 93 LEU A CA 1
ATOM 731 C C . LEU A 1 93 ? 3.848 -1.947 4.585 1.00 86.06 93 LEU A C 1
ATOM 733 O O . LEU A 1 93 ? 3.078 -2.712 5.165 1.00 86.06 93 LEU A O 1
ATOM 737 N N . ARG A 1 94 ? 4.919 -1.425 5.194 1.00 86.50 94 ARG A N 1
ATOM 738 C CA . ARG A 1 94 ? 5.238 -1.688 6.603 1.00 86.50 94 ARG A CA 1
ATOM 739 C C . ARG A 1 94 ? 4.165 -1.133 7.537 1.00 86.50 94 ARG A C 1
ATOM 741 O O . ARG A 1 94 ? 3.745 -1.824 8.462 1.00 86.50 94 ARG A O 1
ATOM 748 N N . GLU A 1 95 ? 3.726 0.099 7.309 1.00 83.00 95 GLU A N 1
ATOM 749 C CA . GLU A 1 95 ? 2.675 0.732 8.109 1.00 83.00 95 GLU A CA 1
ATOM 750 C C . GLU A 1 95 ? 1.339 -0.006 7.975 1.00 83.00 95 GLU A C 1
ATOM 752 O O . GLU A 1 95 ? 0.653 -0.219 8.978 1.00 83.00 95 GLU A O 1
ATOM 757 N N . ALA A 1 96 ? 0.999 -0.452 6.763 1.00 80.75 96 ALA A N 1
ATOM 758 C CA . ALA A 1 96 ? -0.190 -1.255 6.505 1.00 80.75 96 ALA A CA 1
ATOM 759 C C . ALA A 1 96 ? -0.145 -2.599 7.250 1.00 80.75 96 ALA A C 1
ATOM 761 O O . ALA A 1 96 ? -1.107 -2.931 7.941 1.00 80.75 96 ALA A O 1
ATOM 762 N N . ALA A 1 97 ? 0.980 -3.320 7.195 1.00 78.81 97 ALA A N 1
ATOM 763 C CA . ALA A 1 97 ? 1.147 -4.599 7.890 1.00 78.81 97 ALA A CA 1
ATOM 764 C C . ALA A 1 97 ? 1.001 -4.460 9.417 1.00 78.81 97 ALA A C 1
ATOM 766 O O . ALA A 1 97 ? 0.294 -5.239 10.054 1.00 78.81 97 ALA A O 1
ATOM 767 N N . VAL A 1 98 ? 1.605 -3.422 10.010 1.00 82.19 98 VAL A N 1
ATOM 768 C CA . VAL A 1 98 ? 1.469 -3.139 11.451 1.00 82.19 98 VAL A CA 1
ATOM 769 C C . VAL A 1 98 ? 0.025 -2.779 11.813 1.00 82.19 98 VAL A C 1
ATOM 771 O O . VAL A 1 98 ? -0.478 -3.176 12.866 1.00 82.19 98 VAL A O 1
ATOM 774 N N . ALA A 1 99 ? -0.657 -2.008 10.963 1.00 75.38 99 ALA A N 1
ATOM 775 C CA . ALA A 1 99 ? -2.053 -1.653 11.183 1.00 75.38 99 ALA A CA 1
ATOM 776 C C . ALA A 1 99 ? -2.976 -2.879 11.108 1.00 75.38 99 ALA A C 1
ATOM 778 O O . ALA A 1 99 ? -3.895 -2.982 11.922 1.00 75.38 99 ALA A O 1
ATOM 779 N N . GLU A 1 100 ? -2.720 -3.802 10.179 1.00 76.44 100 GLU A N 1
ATOM 780 C CA . GLU A 1 100 ? -3.456 -5.059 10.025 1.00 76.44 100 GLU A CA 1
ATOM 781 C C . GLU A 1 100 ? -3.254 -5.988 11.228 1.00 76.44 100 GLU A C 1
ATOM 783 O O . GLU A 1 100 ? -4.235 -6.425 11.8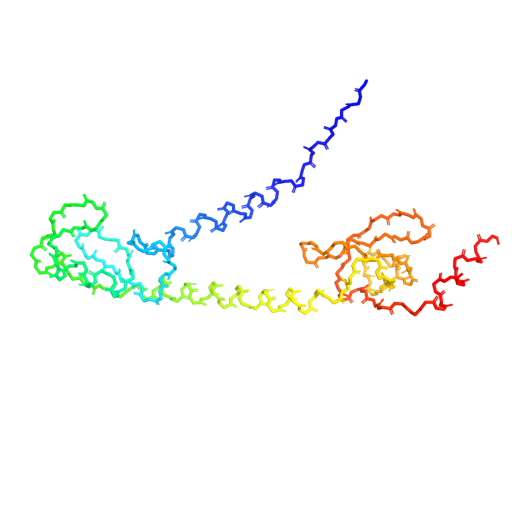30 1.00 76.44 100 GLU A O 1
ATOM 788 N N . GLU A 1 101 ? -2.009 -6.207 11.661 1.00 76.31 101 GLU A N 1
ATOM 789 C CA . GLU A 1 101 ? -1.702 -7.003 12.858 1.00 76.31 101 GLU A CA 1
ATOM 790 C C . GLU A 1 101 ? -2.397 -6.427 14.099 1.00 76.31 101 GLU A C 1
ATOM 792 O O . GLU A 1 101 ? -3.055 -7.141 14.860 1.00 76.31 101 GLU A O 1
ATOM 797 N N . LYS A 1 102 ? -2.337 -5.103 14.269 1.00 72.19 102 LYS A N 1
ATOM 798 C CA . LYS A 1 102 ? -3.026 -4.415 15.361 1.00 72.19 102 LYS A CA 1
ATOM 799 C C . LYS A 1 102 ? -4.547 -4.524 15.244 1.00 72.19 102 LYS A C 1
ATOM 801 O O . LYS A 1 102 ? -5.227 -4.572 16.268 1.00 72.19 102 LYS A O 1
ATOM 806 N N . ALA A 1 103 ? -5.105 -4.522 14.036 1.00 72.50 103 ALA A N 1
ATOM 807 C CA . ALA A 1 103 ? -6.538 -4.714 13.829 1.00 72.50 103 ALA A CA 1
ATOM 808 C C . ALA A 1 103 ? -6.965 -6.131 14.235 1.00 72.50 103 ALA A C 1
ATOM 810 O O . ALA A 1 103 ? -7.942 -6.264 14.970 1.00 72.50 103 ALA A O 1
ATOM 811 N N . LEU A 1 104 ? -6.190 -7.153 13.859 1.00 72.38 104 LEU A N 1
ATOM 812 C CA . LEU A 1 104 ? -6.408 -8.542 14.276 1.00 72.38 104 LEU A CA 1
ATOM 813 C C . LEU A 1 104 ? -6.305 -8.693 15.797 1.00 72.38 104 LEU A C 1
ATOM 815 O O . LEU A 1 104 ? -7.202 -9.256 16.417 1.00 72.38 104 LEU A O 1
ATOM 819 N N . GLN A 1 105 ? -5.276 -8.109 16.419 1.00 72.50 105 GLN A N 1
ATOM 820 C CA . GLN A 1 105 ? -5.121 -8.131 17.875 1.00 72.50 105 GLN A CA 1
ATOM 821 C C . GLN A 1 105 ? -6.255 -7.394 18.599 1.00 72.50 105 GLN A C 1
ATOM 823 O O . GLN A 1 105 ? -6.576 -7.727 19.733 1.00 72.50 105 GLN A O 1
ATOM 828 N N . ASN A 1 106 ? -6.869 -6.389 17.969 1.00 72.69 106 ASN A N 1
ATOM 829 C CA . ASN A 1 106 ? -8.001 -5.678 18.552 1.00 72.69 106 ASN A CA 1
ATOM 830 C C . ASN A 1 106 ? -9.349 -6.364 18.306 1.00 72.69 106 ASN A C 1
ATOM 832 O O . ASN A 1 106 ? -10.301 -5.993 18.990 1.00 72.69 106 ASN A O 1
ATOM 836 N N . HIS A 1 107 ? -9.454 -7.330 17.388 1.00 73.56 107 HIS A N 1
ATOM 837 C CA . HIS A 1 107 ? -10.686 -8.052 17.044 1.00 73.56 107 HIS A CA 1
ATOM 838 C C . HIS A 1 107 ? -10.912 -9.295 17.935 1.00 73.56 107 HIS A C 1
ATOM 840 O O . HIS A 1 107 ? -11.090 -10.406 17.451 1.00 73.56 107 HIS A O 1
ATOM 846 N N . VAL A 1 108 ? -10.842 -9.114 19.259 1.00 80.00 108 VAL A N 1
ATOM 847 C CA . VAL A 1 108 ? -10.963 -10.191 20.263 1.00 80.00 108 VAL A CA 1
ATOM 848 C C . VAL A 1 108 ? -12.414 -10.477 20.671 1.00 80.00 108 VAL A C 1
ATOM 850 O O . VAL A 1 108 ? -12.708 -11.564 21.158 1.00 80.00 108 VAL A O 1
ATOM 853 N N . TYR A 1 109 ? -13.324 -9.515 20.506 1.00 85.38 109 TYR A N 1
ATOM 854 C CA . TYR A 1 109 ? -14.702 -9.635 20.981 1.00 85.38 109 TYR A CA 1
ATOM 855 C C . TYR A 1 109 ? -15.665 -9.901 19.825 1.00 85.38 109 TYR A C 1
ATOM 857 O O . TYR A 1 109 ? -15.692 -9.161 18.843 1.00 85.38 109 TYR A O 1
ATOM 865 N N . GLU A 1 110 ? -16.488 -10.934 19.974 1.00 83.94 110 GLU A N 1
ATOM 866 C CA . GLU A 1 110 ? -17.544 -11.284 19.027 1.00 83.94 110 GLU A CA 1
ATOM 867 C C . GLU A 1 110 ? -18.821 -10.497 19.342 1.00 83.94 110 GLU A C 1
ATOM 869 O O . GLU A 1 110 ? -19.044 -10.036 20.469 1.00 83.94 110 GLU A O 1
ATOM 874 N N . GLU A 1 111 ? -19.677 -10.352 18.333 1.00 86.94 111 GLU A N 1
ATOM 875 C CA . GLU A 1 111 ? -20.989 -9.738 18.498 1.00 86.94 111 GLU A CA 1
ATOM 876 C C . GLU A 1 111 ? -21.831 -10.528 19.518 1.00 86.94 111 GLU A C 1
ATOM 878 O O . GLU A 1 111 ? -21.929 -11.752 19.462 1.00 86.94 111 GLU A O 1
ATOM 883 N N . GLY A 1 112 ? -22.413 -9.822 20.487 1.00 85.81 112 GLY A N 1
ATOM 884 C CA . GLY A 1 112 ? -23.169 -10.392 21.602 1.00 85.81 112 GLY A CA 1
ATOM 885 C C . GLY A 1 112 ? -22.332 -10.778 22.827 1.00 85.81 112 GLY A C 1
ATOM 886 O O . GLY A 1 112 ? -22.910 -11.129 23.858 1.00 85.81 112 GLY A O 1
ATOM 887 N N . MET A 1 113 ? -20.994 -10.692 22.784 1.00 90.69 113 MET A N 1
ATOM 888 C CA . MET A 1 113 ? -20.180 -10.921 23.985 1.00 90.69 113 MET A CA 1
ATOM 889 C C . MET A 1 113 ? -20.461 -9.865 25.057 1.00 90.69 113 MET A C 1
ATOM 891 O O . MET A 1 113 ? -20.474 -8.667 24.780 1.00 90.69 113 MET A O 1
ATOM 895 N N . LEU A 1 114 ? -20.600 -10.303 26.309 1.00 92.00 114 LEU A N 1
ATOM 896 C CA . LEU A 1 114 ? -20.686 -9.391 27.445 1.00 92.00 114 LEU A CA 1
ATOM 897 C C . LEU A 1 114 ? -19.305 -8.839 27.788 1.00 92.00 114 LEU A C 1
ATOM 899 O O . LEU A 1 114 ? -18.360 -9.584 28.062 1.00 92.00 114 LEU A O 1
ATOM 903 N N . VAL A 1 115 ? -19.213 -7.517 27.804 1.00 93.88 115 VAL A N 1
ATOM 904 C CA . VAL A 1 115 ? -17.996 -6.775 28.112 1.00 93.88 115 VAL A CA 1
ATOM 905 C C . VAL A 1 115 ? -18.263 -5.755 29.206 1.00 93.88 115 VAL A C 1
ATOM 907 O O . VAL A 1 115 ? -19.359 -5.210 29.323 1.00 93.88 115 VAL A O 1
ATOM 910 N N . GLU A 1 116 ? -17.241 -5.478 30.000 1.00 94.38 116 GLU A N 1
ATOM 911 C CA . GLU A 1 116 ? -17.225 -4.370 30.941 1.00 94.38 116 GLU A CA 1
ATOM 912 C C . GLU A 1 116 ? -16.291 -3.276 30.431 1.00 94.38 116 GLU A C 1
ATOM 914 O O . GLU A 1 116 ? -15.173 -3.538 29.977 1.00 94.38 116 GLU A O 1
ATOM 919 N N . ILE A 1 117 ? -16.759 -2.039 30.529 1.00 94.69 117 ILE A N 1
ATOM 920 C CA . ILE A 1 117 ? -16.017 -0.850 30.142 1.00 94.69 117 ILE A CA 1
ATOM 921 C C . ILE A 1 117 ? -15.110 -0.431 31.296 1.00 94.69 117 ILE A C 1
ATOM 923 O O . ILE A 1 117 ? -15.547 -0.339 32.441 1.00 94.69 117 ILE A O 1
ATOM 927 N N . HIS A 1 118 ? -13.847 -0.128 31.011 1.00 94.06 118 HIS A N 1
ATOM 928 C CA . HIS A 1 118 ? -12.901 0.319 32.029 1.00 94.06 118 HIS A CA 1
ATOM 929 C C . HIS A 1 118 ? -11.899 1.349 31.499 1.00 94.06 118 HIS A C 1
ATOM 931 O O . HIS A 1 118 ? -11.675 1.500 30.296 1.00 94.06 118 HIS A O 1
ATOM 937 N N . SER A 1 119 ? -11.233 2.036 32.432 1.00 92.81 119 SER A N 1
ATOM 938 C CA . SER A 1 119 ? -10.097 2.929 32.162 1.00 92.81 119 SER A CA 1
ATOM 939 C C . SER A 1 119 ? -10.371 4.054 31.146 1.00 92.81 119 SER A C 1
ATOM 941 O O . SER A 1 119 ? -9.441 4.553 30.508 1.00 92.81 119 SER A O 1
ATOM 943 N N . LEU A 1 120 ? -11.626 4.478 30.977 1.00 91.69 120 LEU A N 1
ATOM 944 C CA . LEU A 1 120 ? -11.968 5.679 30.222 1.00 91.69 120 LEU A CA 1
ATOM 945 C C . LEU A 1 120 ? -11.616 6.916 31.044 1.00 91.69 120 LEU A C 1
ATOM 947 O O . LEU A 1 120 ? -12.102 7.081 32.159 1.00 91.69 120 LEU A O 1
ATOM 951 N N . LEU A 1 121 ? -10.783 7.786 30.473 1.00 89.69 121 LEU A N 1
ATOM 952 C CA . LEU A 1 121 ? -10.339 9.024 31.121 1.00 89.69 121 LEU A CA 1
ATOM 953 C C . LEU A 1 121 ? -11.356 10.164 30.967 1.00 89.69 121 LEU A C 1
ATOM 955 O O . LEU A 1 121 ? -11.541 10.951 31.884 1.00 89.69 121 LEU A O 1
ATOM 959 N N . ASN A 1 122 ? -12.036 10.227 29.817 1.00 90.50 122 ASN A N 1
ATOM 960 C CA . ASN A 1 122 ? -12.957 11.321 29.475 1.00 90.50 122 ASN A CA 1
ATOM 961 C C . ASN A 1 122 ? -14.437 10.990 29.741 1.00 90.50 122 ASN A C 1
ATOM 963 O O . ASN A 1 122 ? -15.292 11.847 29.553 1.00 90.50 122 ASN A O 1
ATOM 967 N N . ALA A 1 123 ? -14.738 9.749 30.122 1.00 89.44 123 ALA A N 1
ATOM 968 C CA . ALA A 1 123 ? -16.089 9.261 30.398 1.00 89.44 123 ALA A CA 1
ATOM 969 C C . ALA A 1 123 ? -16.016 8.237 31.536 1.00 89.44 123 ALA A C 1
ATOM 971 O O . ALA A 1 123 ? -16.259 7.043 31.360 1.00 89.44 123 ALA A O 1
ATOM 972 N N . THR A 1 124 ? -15.535 8.699 32.689 1.00 92.50 124 THR A N 1
ATOM 973 C CA . THR A 1 124 ? -15.277 7.851 33.858 1.00 92.50 124 THR A CA 1
ATOM 974 C C . THR A 1 124 ? -16.553 7.254 34.446 1.00 92.50 124 THR A C 1
ATOM 976 O O . THR A 1 124 ? -16.481 6.196 35.061 1.00 92.50 124 THR A O 1
ATOM 979 N N . ASP A 1 125 ? -17.708 7.879 34.205 1.00 91.56 125 ASP A N 1
ATOM 980 C CA . ASP A 1 125 ? -19.050 7.409 34.573 1.00 91.56 125 ASP A CA 1
ATOM 981 C C . ASP A 1 125 ? -19.450 6.098 33.881 1.00 91.56 125 ASP A C 1
ATOM 983 O O . ASP A 1 125 ? -20.353 5.394 34.336 1.00 91.56 125 ASP A O 1
ATOM 987 N N . LEU A 1 126 ? -18.782 5.767 32.775 1.00 91.56 126 LEU A N 1
ATOM 988 C CA . LEU A 1 126 ? -18.988 4.525 32.039 1.00 91.56 126 LEU A CA 1
ATOM 989 C C . LEU A 1 126 ? -18.089 3.388 32.541 1.00 91.56 126 LEU A C 1
ATOM 991 O O . LEU A 1 126 ? -18.344 2.235 32.207 1.00 91.56 126 LEU A O 1
ATOM 995 N N . ASN A 1 127 ? -17.053 3.679 33.333 1.00 91.38 127 ASN A N 1
ATOM 996 C CA . ASN A 1 127 ? -16.184 2.638 33.879 1.00 91.38 127 ASN A CA 1
ATOM 997 C C . ASN A 1 127 ? -16.961 1.773 34.884 1.00 91.38 127 ASN A C 1
ATOM 999 O O . ASN A 1 127 ? -17.650 2.298 35.755 1.00 91.38 127 ASN A O 1
ATOM 1003 N N . GLY A 1 128 ? -16.841 0.451 34.775 1.00 91.19 128 GLY A N 1
ATOM 1004 C CA . GLY A 1 128 ? -17.609 -0.518 35.559 1.00 91.19 128 GLY A CA 1
ATOM 1005 C C . GLY A 1 128 ? -18.958 -0.898 34.943 1.00 91.19 128 GLY A C 1
ATOM 1006 O O . GLY A 1 128 ? -19.580 -1.867 35.384 1.00 91.19 128 GLY A O 1
ATOM 1007 N N . LYS A 1 129 ? -19.428 -0.170 33.918 1.00 93.31 129 LYS A N 1
ATOM 1008 C CA . LYS A 1 129 ? -20.669 -0.522 33.220 1.00 93.31 129 LYS A CA 1
ATOM 1009 C C . LYS A 1 129 ? -20.461 -1.720 32.304 1.00 93.31 129 LYS A C 1
ATOM 1011 O O . LYS A 1 129 ? -19.409 -1.875 31.684 1.00 93.31 129 LYS A O 1
ATOM 1016 N N . HIS A 1 130 ? -21.515 -2.518 32.185 1.00 94.00 130 HIS A N 1
ATOM 1017 C CA . HIS A 1 130 ? -21.555 -3.700 31.338 1.00 94.00 130 HIS A CA 1
ATOM 1018 C C . HIS A 1 130 ? -22.365 -3.431 30.072 1.00 94.00 130 HIS A C 1
ATOM 1020 O O . HIS A 1 130 ? -23.321 -2.648 30.071 1.00 94.00 130 HIS A O 1
ATOM 1026 N N . GLY A 1 131 ? -21.983 -4.089 28.988 1.00 93.69 131 GLY A N 1
ATOM 1027 C CA . GLY A 1 131 ? -22.662 -3.983 27.712 1.00 93.69 131 GLY A CA 1
ATOM 1028 C C . GLY A 1 131 ? -22.455 -5.209 26.844 1.00 93.69 131 GLY A C 1
ATOM 1029 O O . GLY A 1 131 ? -21.586 -6.041 27.102 1.00 93.69 131 GLY A O 1
ATOM 1030 N N . GLU A 1 132 ? -23.258 -5.300 25.797 1.00 94.31 132 GLU A N 1
ATOM 1031 C CA . GLU A 1 132 ? -23.059 -6.258 24.721 1.00 94.31 132 GLU A CA 1
ATOM 1032 C C . GLU A 1 132 ? -22.163 -5.641 23.654 1.00 94.31 132 GLU A C 1
ATOM 1034 O O . GLU A 1 132 ? -22.391 -4.521 23.180 1.00 94.31 132 GLU A O 1
ATOM 1039 N N . CYS A 1 133 ? -21.120 -6.377 23.297 1.00 92.12 133 CYS A N 1
ATOM 1040 C CA . CYS A 1 133 ? -20.201 -6.015 22.242 1.00 92.12 133 CYS A CA 1
ATOM 1041 C C . CYS A 1 133 ? -20.870 -6.195 20.877 1.00 92.12 133 CYS A C 1
ATOM 1043 O O . CYS A 1 133 ? -21.542 -7.191 20.633 1.00 92.12 133 CYS A O 1
ATOM 1045 N N . GLY A 1 134 ? -20.686 -5.231 19.987 1.00 89.19 134 GLY A N 1
ATOM 1046 C CA . GLY A 1 134 ? -21.150 -5.267 18.608 1.00 89.19 134 GLY A CA 1
ATOM 1047 C C . GLY A 1 134 ? -19.992 -5.144 17.624 1.00 89.19 134 GLY A C 1
ATOM 1048 O O . GLY A 1 134 ? -18.851 -5.502 17.909 1.00 89.19 134 GLY A O 1
ATOM 1049 N N . ILE A 1 135 ? -20.286 -4.594 16.450 1.00 86.06 135 ILE A N 1
ATOM 1050 C CA . ILE A 1 135 ? -19.339 -4.501 15.334 1.00 86.06 135 ILE A CA 1
ATOM 1051 C C . ILE A 1 135 ? -18.108 -3.655 15.709 1.00 86.06 135 ILE A C 1
ATOM 1053 O O . ILE A 1 135 ? -18.226 -2.547 16.247 1.00 86.06 135 ILE A O 1
ATOM 1057 N N . TYR A 1 136 ? -16.920 -4.151 15.352 1.00 83.12 136 TYR A N 1
ATOM 1058 C CA . TYR A 1 136 ? -15.673 -3.388 15.379 1.00 83.12 136 TYR A CA 1
ATOM 1059 C C . TYR A 1 136 ? -15.538 -2.538 14.109 1.00 83.12 136 TYR A C 1
ATOM 1061 O O . TYR A 1 136 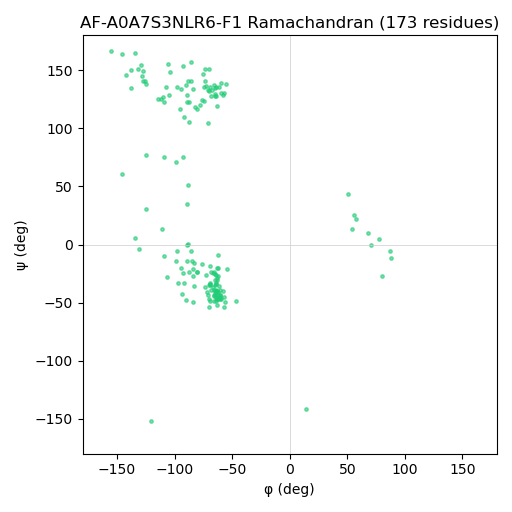? -15.463 -3.069 13.002 1.00 83.12 136 TYR A O 1
ATOM 1069 N N . ASN A 1 137 ? -15.488 -1.214 14.251 1.00 80.69 137 ASN A N 1
ATOM 1070 C CA . ASN A 1 137 ? -15.221 -0.290 13.151 1.00 80.69 137 ASN A CA 1
ATOM 1071 C C . ASN A 1 137 ? -14.343 0.880 13.601 1.00 80.69 137 ASN A C 1
ATOM 1073 O O . ASN A 1 137 ? -14.432 1.350 14.734 1.00 80.69 137 ASN A O 1
ATOM 1077 N N . ASP A 1 138 ? -13.479 1.358 12.703 1.00 80.56 138 ASP A N 1
ATOM 1078 C CA . ASP A 1 138 ? -12.629 2.534 12.944 1.00 80.56 138 ASP A CA 1
ATOM 1079 C C . ASP A 1 138 ? -11.845 2.471 14.277 1.00 80.56 138 ASP A C 1
ATOM 1081 O O . ASP A 1 138 ? -11.794 3.410 15.076 1.00 80.56 138 ASP A O 1
ATOM 1085 N N . GLY A 1 139 ? -11.268 1.303 14.570 1.00 81.81 139 GLY A N 1
ATOM 1086 C CA . GLY A 1 139 ? -10.453 1.112 15.767 1.00 81.81 139 GLY A CA 1
ATOM 1087 C C . GLY A 1 139 ? -11.233 0.934 17.079 1.00 81.81 139 GLY A C 1
ATOM 1088 O O . GLY A 1 139 ? -10.610 0.912 18.147 1.00 81.81 139 GLY A O 1
ATOM 1089 N N . ARG A 1 140 ? -12.572 0.861 17.044 1.00 89.50 140 ARG A N 1
ATOM 1090 C CA . ARG A 1 140 ? -13.445 0.811 18.229 1.00 89.50 140 ARG A CA 1
ATOM 1091 C C . ARG A 1 140 ? -14.586 -0.196 18.061 1.00 89.50 140 ARG A C 1
ATOM 1093 O O . ARG A 1 140 ? -15.099 -0.391 16.967 1.00 89.50 140 ARG A O 1
ATOM 1100 N N . TYR A 1 141 ? -15.027 -0.776 19.168 1.00 90.88 141 TYR A N 1
ATOM 1101 C CA . TYR A 1 141 ? -16.258 -1.554 19.259 1.00 90.88 141 TYR A CA 1
ATOM 1102 C C . TYR A 1 141 ? -17.450 -0.651 19.520 1.00 90.88 141 TYR A C 1
ATOM 1104 O O . TYR A 1 141 ? -17.355 0.281 20.322 1.00 90.88 141 TYR A O 1
ATOM 1112 N N . VAL A 1 142 ? -18.577 -0.954 18.885 1.00 93.19 142 VAL A N 1
ATOM 1113 C CA . VAL A 1 142 ? -19.876 -0.443 19.324 1.00 93.19 142 VAL A CA 1
ATOM 1114 C C . VAL A 1 142 ? -20.338 -1.309 20.490 1.00 93.19 142 VAL A C 1
ATOM 1116 O O . VAL A 1 142 ? -20.536 -2.503 20.313 1.00 93.19 142 VAL A O 1
ATOM 1119 N N . VAL A 1 143 ? -20.488 -0.728 21.676 1.00 94.19 143 VAL A N 1
ATOM 1120 C CA . VAL A 1 143 ? -20.981 -1.432 22.866 1.00 94.19 143 VAL A CA 1
ATOM 1121 C C . VAL A 1 143 ? -22.348 -0.880 23.233 1.00 94.19 143 VAL A C 1
ATOM 1123 O O . VAL A 1 143 ? -22.495 0.332 23.410 1.00 94.19 143 VAL A O 1
ATOM 1126 N N . ARG A 1 144 ? -23.340 -1.767 23.339 1.00 95.00 144 ARG A N 1
ATOM 1127 C CA . ARG A 1 144 ? -24.694 -1.450 23.806 1.00 95.00 144 ARG A CA 1
ATOM 1128 C C . ARG A 1 144 ? -24.757 -1.674 25.312 1.00 95.00 144 ARG A C 1
ATOM 1130 O O . ARG A 1 144 ? -24.650 -2.807 25.770 1.00 95.00 144 ARG A O 1
ATOM 1137 N N . ILE A 1 145 ? -24.868 -0.596 26.079 1.00 93.81 145 ILE A N 1
ATOM 1138 C CA . ILE A 1 145 ? -24.857 -0.639 27.546 1.00 93.81 145 ILE A CA 1
ATOM 1139 C C . ILE A 1 145 ? -26.160 -1.273 28.051 1.00 93.81 145 ILE A C 1
ATOM 1141 O O . ILE A 1 145 ? -27.240 -0.866 27.634 1.00 93.81 145 ILE A O 1
ATOM 1145 N N . LEU A 1 146 ? -26.077 -2.223 28.986 1.00 90.75 146 LEU A N 1
ATOM 1146 C CA . LEU A 1 146 ? -27.258 -2.929 29.506 1.00 90.75 146 LEU A CA 1
ATOM 1147 C C . LEU A 1 146 ? -28.169 -2.039 30.366 1.00 90.75 146 LEU A C 1
ATOM 1149 O O . LEU A 1 146 ? -29.387 -2.178 30.316 1.00 90.75 146 LEU A O 1
ATOM 1153 N N . SER A 1 147 ? -27.590 -1.096 31.116 1.00 88.06 147 SER A N 1
ATOM 1154 C CA . SER A 1 147 ? -28.330 -0.257 32.068 1.00 88.06 147 SER A CA 1
ATOM 1155 C C . SER A 1 147 ? -29.259 0.772 31.415 1.00 88.06 147 SER A C 1
ATOM 1157 O O . SER A 1 147 ? -30.279 1.132 31.992 1.00 88.06 147 SER A O 1
ATOM 1159 N N . ASP A 1 148 ? -28.858 1.331 30.267 1.00 88.06 148 ASP A N 1
ATOM 1160 C CA . ASP A 1 148 ? -29.535 2.478 29.637 1.00 88.06 148 ASP A CA 1
ATOM 1161 C C . ASP A 1 148 ? -29.761 2.314 28.118 1.00 88.06 148 ASP A C 1
ATOM 1163 O O . ASP A 1 148 ? -30.228 3.249 27.471 1.00 88.06 148 ASP A O 1
ATOM 1167 N N . ASP A 1 149 ? -29.444 1.138 27.554 1.00 85.69 149 ASP A N 1
ATOM 1168 C CA . ASP A 1 149 ? -29.534 0.768 26.126 1.00 85.69 149 ASP A CA 1
ATOM 1169 C C . ASP A 1 149 ? -28.801 1.719 25.157 1.00 85.69 149 ASP A C 1
ATOM 1171 O O . ASP A 1 149 ? -28.954 1.661 23.933 1.00 85.69 149 ASP A O 1
ATOM 1175 N N . ARG A 1 150 ? -27.950 2.606 25.684 1.00 90.81 150 ARG A N 1
ATOM 1176 C CA . ARG A 1 150 ? -27.156 3.530 24.878 1.00 90.81 150 ARG A CA 1
ATOM 1177 C C . ARG A 1 150 ? -26.031 2.778 24.181 1.00 90.81 150 ARG A C 1
ATOM 1179 O O . ARG A 1 150 ? -25.356 1.937 24.770 1.00 90.81 150 ARG A O 1
ATOM 1186 N N . GLN A 1 151 ? -25.764 3.159 22.937 1.00 93.19 151 GLN A N 1
ATOM 1187 C CA . GLN A 1 151 ? -24.595 2.691 22.201 1.00 93.19 151 GLN A CA 1
ATOM 1188 C C . GLN A 1 151 ? -23.436 3.676 22.328 1.00 93.19 151 GLN A C 1
ATOM 1190 O O . GLN A 1 151 ? -23.603 4.884 22.149 1.00 93.19 151 GLN A O 1
ATOM 1195 N N . ILE A 1 152 ? -22.245 3.152 22.602 1.00 92.44 152 ILE A N 1
ATOM 1196 C CA . ILE A 1 152 ? -21.008 3.931 22.688 1.00 92.44 152 ILE A CA 1
ATOM 1197 C C . ILE A 1 152 ? -19.897 3.268 21.872 1.00 92.44 152 ILE A C 1
ATOM 1199 O O . ILE A 1 152 ? -19.867 2.049 21.721 1.00 92.44 152 ILE A O 1
ATOM 1203 N N . LYS A 1 153 ? -18.955 4.065 21.356 1.00 93.31 153 LYS A N 1
ATOM 1204 C CA . LYS A 1 153 ? -17.755 3.542 20.688 1.00 93.31 153 LYS A CA 1
ATOM 1205 C C . LYS A 1 153 ? -16.590 3.460 21.667 1.00 93.31 153 LYS A C 1
ATOM 1207 O O . LYS A 1 153 ? -16.103 4.493 22.128 1.00 93.31 153 LYS A O 1
ATOM 1212 N N . VAL A 1 154 ? -16.090 2.257 21.929 1.00 91.88 154 VAL A N 1
ATOM 1213 C CA . VAL A 1 154 ? -15.051 1.998 22.937 1.00 91.88 154 VAL A CA 1
ATOM 1214 C C . VAL A 1 154 ? -13.863 1.277 22.306 1.00 91.88 154 VAL A C 1
ATOM 1216 O O . VAL A 1 154 ? -14.029 0.396 21.469 1.00 91.88 154 VAL A O 1
ATOM 1219 N N . LYS A 1 155 ? -12.634 1.662 22.661 1.00 91.19 155 LYS A N 1
ATOM 1220 C CA . LYS A 1 155 ? -11.431 0.954 22.190 1.00 91.19 155 LYS A CA 1
ATOM 1221 C C . LYS A 1 155 ? -11.344 -0.423 22.847 1.00 91.19 155 LYS A C 1
ATOM 1223 O O . LYS A 1 155 ? -11.729 -0.552 24.003 1.00 91.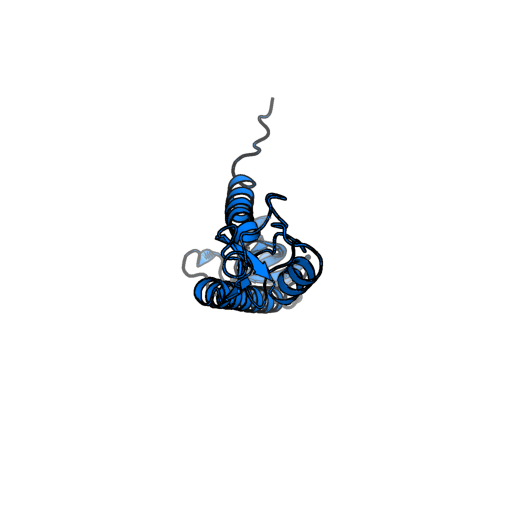19 155 LYS A O 1
ATOM 1228 N N . HIS A 1 156 ? -10.726 -1.396 22.171 1.00 89.06 156 HIS A N 1
ATOM 1229 C CA . HIS A 1 156 ? -10.413 -2.702 22.772 1.00 89.06 156 HIS A CA 1
ATOM 1230 C C . HIS A 1 156 ? -9.779 -2.553 24.166 1.00 89.06 156 HIS A C 1
ATOM 1232 O O . HIS A 1 156 ? -10.246 -3.179 25.109 1.00 89.06 156 HIS A O 1
ATOM 1238 N N . ALA A 1 157 ? -8.765 -1.692 24.306 1.00 89.56 157 ALA A N 1
ATOM 1239 C CA . ALA A 1 157 ? -8.021 -1.500 25.556 1.00 89.56 157 ALA A CA 1
ATOM 1240 C C . ALA A 1 157 ? -8.862 -0.975 26.740 1.00 89.56 157 ALA A C 1
ATOM 1242 O O . ALA A 1 157 ? -8.355 -0.882 27.854 1.00 89.56 157 ALA A O 1
ATOM 1243 N N . ASN A 1 158 ? -10.110 -0.581 26.485 1.00 92.38 158 ASN A N 1
ATOM 1244 C CA . ASN A 1 158 ? -11.068 -0.097 27.473 1.00 92.38 158 ASN A CA 1
ATOM 1245 C C . ASN A 1 158 ? -12.224 -1.085 27.688 1.00 92.38 158 ASN A C 1
ATOM 1247 O O . ASN A 1 158 ? -13.241 -0.704 28.262 1.00 92.38 158 ASN A O 1
ATOM 1251 N N . LEU A 1 159 ? -12.090 -2.319 27.202 1.00 92.19 159 LEU A N 1
ATOM 1252 C CA . LEU A 1 159 ? -13.058 -3.396 27.361 1.00 92.19 159 LEU A CA 1
ATOM 1253 C C . LEU A 1 159 ? -12.369 -4.617 27.959 1.00 92.19 159 LEU A C 1
ATOM 1255 O O . LEU A 1 159 ? -11.267 -4.976 27.537 1.00 92.19 159 LEU A O 1
ATOM 1259 N N . ARG A 1 160 ? -13.071 -5.298 28.865 1.00 92.38 160 ARG A N 1
ATOM 1260 C CA . ARG A 1 160 ? -12.717 -6.626 29.380 1.00 92.38 160 ARG A CA 1
ATOM 1261 C C . ARG A 1 160 ? -13.907 -7.569 29.258 1.00 92.38 160 ARG A C 1
ATOM 1263 O O . ARG A 1 160 ? -15.041 -7.131 29.423 1.00 92.38 160 ARG A O 1
ATOM 1270 N N . GLN A 1 161 ? -13.669 -8.851 28.990 1.00 89.00 161 GLN A N 1
ATOM 1271 C CA . GLN A 1 161 ? -14.744 -9.846 28.967 1.00 89.00 161 GLN A CA 1
ATOM 1272 C C . GLN A 1 161 ? -15.365 -9.976 30.364 1.00 89.00 161 GLN A C 1
ATOM 1274 O O . GLN A 1 161 ? -14.649 -10.183 31.346 1.00 89.00 161 GLN A O 1
ATOM 1279 N N . ALA A 1 162 ? -16.688 -9.856 30.453 1.00 83.88 162 ALA A N 1
ATOM 1280 C CA . ALA A 1 162 ? -17.417 -10.020 31.703 1.00 83.88 162 ALA A CA 1
ATOM 1281 C C . ALA A 1 162 ? -17.842 -11.483 31.887 1.00 83.88 162 ALA A C 1
ATOM 1283 O O . ALA A 1 162 ? -18.317 -12.131 30.952 1.00 83.88 162 ALA A O 1
ATOM 1284 N N . GLN A 1 163 ? -17.702 -12.015 33.103 1.00 70.25 163 GLN A N 1
ATOM 1285 C CA . GLN A 1 163 ? -18.232 -13.339 33.425 1.00 70.25 163 GLN A CA 1
ATOM 1286 C C . GLN A 1 163 ? -19.760 -13.263 33.580 1.00 70.25 163 GLN A C 1
ATOM 1288 O O . GLN A 1 163 ? -20.295 -12.369 34.237 1.00 70.25 163 GLN A O 1
ATOM 1293 N N . THR A 1 164 ? -20.480 -14.226 32.996 1.00 58.69 164 THR A N 1
ATOM 1294 C CA . THR A 1 164 ? -21.956 -14.272 32.904 1.00 58.69 164 THR A CA 1
ATOM 1295 C C . THR A 1 164 ? -22.679 -14.151 34.259 1.00 58.69 164 THR A C 1
ATOM 1297 O O . THR A 1 164 ? -23.853 -13.784 34.310 1.00 58.69 164 THR A O 1
ATOM 1300 N N . THR A 1 165 ? -21.994 -14.440 35.367 1.00 49.97 165 THR A N 1
ATOM 1301 C CA . THR A 1 165 ? -22.548 -14.462 36.728 1.00 49.97 165 THR A CA 1
ATOM 1302 C C . THR A 1 165 ? -22.669 -13.080 37.386 1.00 49.97 165 THR A C 1
ATOM 1304 O O . THR A 1 165 ? -23.499 -12.916 38.281 1.00 49.97 165 THR A O 1
ATOM 1307 N N . GLU A 1 166 ? -21.886 -12.083 36.958 1.00 49.75 166 GLU A N 1
ATOM 1308 C CA . GLU A 1 166 ? -21.852 -10.741 37.575 1.00 49.75 166 GLU A CA 1
ATOM 1309 C C . GLU A 1 166 ? -22.742 -9.726 36.839 1.00 49.75 166 GLU A C 1
ATOM 1311 O O . GLU A 1 166 ? -23.404 -8.906 37.478 1.00 49.75 166 GLU A O 1
ATOM 1316 N N . ALA A 1 167 ? -22.874 -9.855 35.514 1.00 48.19 167 ALA A N 1
ATOM 1317 C CA . ALA A 1 167 ? -23.661 -8.938 34.684 1.00 48.19 167 ALA A CA 1
ATOM 1318 C C . ALA A 1 167 ? -25.174 -8.965 34.989 1.00 48.19 167 ALA A C 1
ATOM 1320 O O . ALA A 1 167 ? -25.845 -7.946 34.884 1.00 48.19 167 ALA A O 1
ATOM 1321 N N . ARG A 1 168 ? -25.726 -10.111 35.419 1.00 46.75 168 ARG A N 1
ATOM 1322 C CA . ARG A 1 168 ? -27.152 -10.217 35.798 1.00 46.75 168 ARG A CA 1
ATOM 1323 C C . ARG A 1 168 ? -27.456 -9.766 37.229 1.00 46.75 168 ARG A C 1
ATOM 1325 O O . ARG A 1 168 ? -28.623 -9.584 37.558 1.00 46.75 168 ARG A O 1
ATOM 1332 N N . ARG A 1 169 ? -26.444 -9.643 38.097 1.00 48.28 169 ARG A N 1
ATOM 1333 C CA . ARG A 1 169 ? -26.642 -9.315 39.521 1.00 48.28 169 ARG A CA 1
ATOM 1334 C C . ARG A 1 169 ? -26.581 -7.818 39.807 1.00 48.28 169 ARG A C 1
ATOM 1336 O O . ARG A 1 169 ? -27.317 -7.365 40.677 1.00 48.28 169 ARG A O 1
ATOM 1343 N N . ASN A 1 170 ? -25.763 -7.059 39.079 1.00 48.56 170 ASN A N 1
ATOM 1344 C CA . ASN A 1 170 ? -25.536 -5.648 39.406 1.00 48.56 170 ASN A CA 1
ATOM 1345 C C . ASN A 1 170 ? -26.586 -4.679 38.836 1.00 48.56 170 ASN A C 1
ATOM 1347 O O . ASN A 1 170 ? -26.784 -3.624 39.427 1.00 48.56 170 ASN A O 1
ATOM 1351 N N . ASP A 1 171 ? -27.335 -5.055 37.794 1.00 47.81 171 ASP A N 1
ATOM 1352 C CA . ASP A 1 171 ? -28.443 -4.228 37.278 1.00 47.81 171 ASP A CA 1
ATOM 1353 C C . ASP A 1 171 ? -29.779 -4.470 38.016 1.00 47.81 171 ASP A C 1
ATOM 1355 O O . ASP A 1 171 ? -30.757 -3.760 37.797 1.00 47.81 171 ASP A O 1
ATOM 1359 N N . ALA A 1 172 ? -29.834 -5.442 38.936 1.00 44.69 172 ALA A N 1
ATOM 1360 C CA . ALA A 1 172 ? -31.031 -5.753 39.725 1.00 44.69 172 ALA A CA 1
ATOM 1361 C C . ALA A 1 172 ? -31.146 -4.955 41.044 1.00 44.69 172 ALA A C 1
ATOM 1363 O O . ALA A 1 172 ? -32.115 -5.140 41.777 1.00 44.69 172 ALA A O 1
ATOM 1364 N N . TYR A 1 173 ? -30.185 -4.075 41.357 1.00 41.50 173 TYR A N 1
ATOM 1365 C CA . TYR A 1 173 ? -30.118 -3.327 42.626 1.00 41.50 173 TYR A CA 1
ATOM 1366 C C . TYR A 1 173 ? -30.049 -1.798 42.455 1.00 41.50 173 TYR A C 1
ATOM 1368 O O . TYR A 1 173 ? -29.499 -1.098 43.300 1.00 41.50 173 TYR A O 1
ATOM 1376 N N . CYS A 1 174 ? -30.653 -1.261 41.393 1.00 39.59 174 CYS A N 1
ATOM 1377 C CA . CYS A 1 174 ? -31.024 0.156 41.327 1.00 39.59 174 CYS A CA 1
ATOM 1378 C C . CYS A 1 174 ? -32.556 0.289 41.405 1.00 39.59 174 CYS A C 1
ATOM 1380 O O . CYS A 1 174 ? -33.233 0.510 40.402 1.00 39.59 174 CYS A O 1
ATOM 1382 N N . CYS A 1 175 ? -33.101 0.109 42.608 1.00 37.59 175 CYS A N 1
ATOM 1383 C CA . CYS A 1 175 ? -34.432 0.561 43.018 1.00 37.59 175 CYS A CA 1
ATOM 1384 C C . CYS A 1 175 ? -34.320 1.184 44.408 1.00 37.59 175 CYS A C 1
ATOM 1386 O O . CYS A 1 175 ? -33.608 0.588 45.249 1.00 37.59 175 CYS A O 1
#

Solvent-accessible surface area (backbone atoms only — not comparable to full-atom values): 10150 Å² total; per-residue (Å²): 134,85,84,80,83,88,72,73,75,62,59,61,56,50,50,53,49,48,59,48,52,70,49,47,66,78,48,26,12,81,87,76,71,41,74,40,80,52,31,21,28,34,59,51,77,69,46,62,28,28,44,73,61,50,54,59,42,55,76,75,36,66,40,40,92,85,78,64,45,75,37,53,76,73,64,22,70,35,73,44,78,35,63,67,59,36,54,49,48,54,50,53,54,51,53,49,53,55,49,49,54,52,48,57,71,54,63,76,71,52,72,68,38,48,28,28,32,34,91,44,87,91,48,53,88,47,41,78,41,46,21,36,30,35,65,75,53,96,80,22,29,37,30,37,27,70,90,75,67,47,75,46,80,41,43,50,95,31,52,43,82,48,62,82,79,54,70,70,56,67,78,72,71,82,124

InterPro domains:
  IPR003613 U-box domain [PF04564] (25-95)
  IPR003613 U-box domain [PS51698] (22-99)
  IPR003613 U-box domain [SM00504] (26-92)
  IPR013083 Zinc finger, RING/FYVE/PHD-type [G3DSA:3.30.40.10] (8-112)
  IPR052085 WD repeat, SAM and U-box domain-containing [PTHR46573] (28-97)

Foldseek 3Di:
DDDDDPDDPVVVVVVVVCVVVVVLVQQAAPVPRHGAQWWKAQQQVRDIHRPVVLVVVVVPDQADPVPRHGQPDPNRRDIHTPVVSNVVSVVVVVVVVVVVVVVVVQPPADFQFKKAFADDPVCHVRHRFIFTWHDDDPQWTFTQTPQPRDTDTHHSVRIDGDDPVVNVPPSVPPD

Sequence (175 aa):
MKRCGIEEHDAVSVKRLKQILEHVDSICCPITLQVMRDPVVLQGDGRTYEREDIEAWIAKKATSPYTGLELDDDFGRTLTPNVVLRTTIESILREAAVAEEKALQNHVYEEGMLVEIHSLLNATDLNGKHGECGIYNDGRYVVRILSDDRQIKVKHANLRQAQTTEARRNDAYCC

Secondary structure (DSSP, 8-state):
-------SHHHHHHHHHHHHHHHHHHHB-TTT-SB-SSEEEETTT--EEEHHHHHHHHTT-SB-TTT-PBPPHHHHT-EEE-HHHHHHHHHHHHHHHHHHHHHHHH----TT-EEEE---SS-GGGTT-EEEEEEEETTEEEEEETTT--EEEE-GGGEEEPPHHHHHHHTT---

pLDDT: mean 80.94, std 18.99, range [33.06, 98.31]